Protein AF-A0A0M8Y3B2-F1 (afdb_monomer_lite)

Radius of gyration: 12.56 Å; chains: 1; bounding box: 33×25×32 Å

Secondary structure (DSSP, 8-state):
----TT-EEEE-SSHHHHHHHTTPPSSS-PEEEES-HHHHHHHTT-SSSEEEE------GGG-----

Sequence (67 aa):
AEVPDGGVVVLDAGAVTERLAARLPVDRGYTVVTNSVSVASVLAPRTDVVVHLIGGRLDRRAGGAGG

pLDDT: mean 81.87, std 15.33, range [37.03, 94.88]

Structure (mmCIF, N/CA/C/O backbone):
data_AF-A0A0M8Y3B2-F1
#
_entry.id   AF-A0A0M8Y3B2-F1
#
loop_
_atom_site.group_PDB
_atom_site.id
_atom_site.type_symbol
_atom_site.label_atom_id
_atom_site.label_alt_id
_atom_site.label_comp_id
_atom_site.label_asym_id
_atom_site.label_entity_id
_atom_site.label_seq_id
_atom_site.pdbx_PDB_ins_code
_atom_site.Cartn_x
_atom_site.Cartn_y
_atom_site.Cartn_z
_atom_site.occupancy
_atom_site.B_iso_or_equiv
_atom_site.auth_seq_id
_atom_site.auth_comp_id
_atom_site.auth_asym_id
_atom_site.auth_atom_id
_atom_site.pdbx_PDB_model_num
ATOM 1 N N . ALA A 1 1 ? 0.097 17.869 6.109 1.00 47.16 1 ALA A N 1
ATOM 2 C CA . ALA A 1 1 ? 0.445 16.757 5.204 1.00 47.16 1 ALA A CA 1
ATOM 3 C C . ALA A 1 1 ? -0.849 16.098 4.747 1.00 47.16 1 ALA A C 1
ATOM 5 O O . ALA A 1 1 ? -1.808 16.099 5.505 1.00 47.16 1 ALA A O 1
ATOM 6 N N . GLU A 1 2 ? -0.874 15.654 3.497 1.00 60.22 2 GLU A N 1
ATOM 7 C CA . GLU A 1 2 ? -1.959 15.836 2.517 1.00 60.22 2 GLU A CA 1
ATOM 8 C C . GLU A 1 2 ? -2.642 14.514 2.132 1.00 60.22 2 GLU A C 1
ATOM 10 O O . GLU A 1 2 ? -2.970 14.280 0.977 1.00 60.22 2 GLU A O 1
ATOM 15 N N . VAL A 1 3 ? -2.811 13.603 3.089 1.00 58.75 3 VAL A N 1
ATOM 16 C CA . VAL A 1 3 ? -3.636 12.412 2.866 1.00 58.75 3 VAL A CA 1
ATOM 17 C C . VAL A 1 3 ? -4.767 12.455 3.884 1.00 58.75 3 VAL A C 1
ATOM 19 O O . VAL A 1 3 ? -4.481 12.500 5.083 1.00 58.75 3 VAL A O 1
ATOM 22 N N . PRO A 1 4 ? -6.031 12.523 3.435 1.00 63.06 4 PRO A N 1
ATOM 23 C CA . PRO A 1 4 ? -7.166 12.508 4.340 1.00 63.06 4 PRO A CA 1
ATOM 24 C C . PRO A 1 4 ? -7.249 11.176 5.090 1.00 63.06 4 PRO A C 1
ATOM 26 O O . PRO A 1 4 ? -6.776 10.141 4.612 1.00 63.06 4 PRO A O 1
ATOM 29 N N . ASP A 1 5 ? -7.877 11.207 6.262 1.00 70.50 5 ASP A N 1
ATOM 30 C CA . ASP A 1 5 ? -8.234 9.994 6.996 1.00 70.50 5 ASP A CA 1
ATOM 31 C C . ASP A 1 5 ? -9.108 9.102 6.110 1.00 70.50 5 ASP A C 1
ATOM 33 O O . ASP A 1 5 ? -9.981 9.588 5.389 1.00 70.50 5 ASP A O 1
ATOM 37 N N . GLY A 1 6 ? -8.832 7.799 6.109 1.00 75.12 6 GLY A N 1
ATOM 38 C CA . GLY A 1 6 ? -9.456 6.843 5.195 1.00 75.12 6 GLY A CA 1
ATOM 39 C C . GLY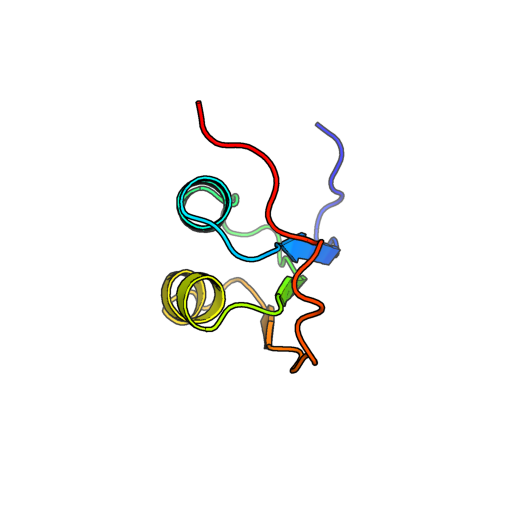 A 1 6 ? -8.999 6.973 3.737 1.00 75.12 6 GLY A C 1
ATOM 40 O O . GLY A 1 6 ? -9.643 6.429 2.843 1.00 75.12 6 GLY A O 1
ATOM 41 N N . GLY A 1 7 ? -7.928 7.726 3.467 1.00 85.44 7 GLY A N 1
ATOM 42 C CA . GLY A 1 7 ? -7.446 8.010 2.119 1.00 85.44 7 GLY A CA 1
ATOM 43 C C . GLY A 1 7 ? -6.814 6.814 1.400 1.00 85.44 7 GLY A C 1
ATOM 44 O O . GLY A 1 7 ? -6.395 5.821 2.005 1.00 85.44 7 GLY A O 1
ATOM 45 N N . VAL A 1 8 ? -6.707 6.940 0.076 1.00 90.00 8 VAL A N 1
ATOM 46 C CA . VAL A 1 8 ? -6.019 5.972 -0.787 1.00 90.00 8 VAL A CA 1
ATOM 47 C C . VAL A 1 8 ? -4.587 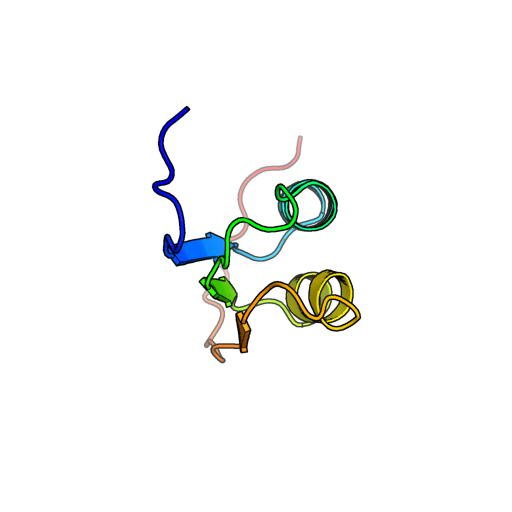6.437 -1.040 1.00 90.00 8 VAL A C 1
ATOM 49 O O . VAL A 1 8 ? -4.366 7.581 -1.434 1.00 90.00 8 VAL A O 1
ATOM 52 N N . VAL A 1 9 ? -3.616 5.543 -0.855 1.00 90.69 9 VAL A N 1
ATOM 53 C CA . VAL A 1 9 ? -2.194 5.791 -1.129 1.00 90.69 9 VAL A CA 1
ATOM 54 C C . VAL A 1 9 ? -1.697 4.783 -2.160 1.00 90.69 9 VAL A C 1
ATOM 56 O O . VAL A 1 9 ? -1.842 3.575 -1.977 1.00 90.69 9 VAL A O 1
ATOM 59 N N . VAL A 1 10 ? -1.082 5.269 -3.239 1.00 91.62 10 VAL A N 1
ATOM 60 C CA . VAL A 1 10 ? -0.459 4.412 -4.256 1.00 91.62 10 VAL A CA 1
ATOM 61 C C . VAL A 1 10 ? 1.040 4.334 -3.993 1.00 91.62 10 VAL A C 1
ATOM 63 O O . VAL A 1 10 ? 1.708 5.364 -3.914 1.00 91.62 10 VAL A O 1
ATOM 66 N N . LEU A 1 11 ? 1.566 3.118 -3.853 1.00 92.06 11 LEU A N 1
ATOM 67 C CA . LEU A 1 11 ? 2.979 2.853 -3.593 1.00 92.06 11 LEU A CA 1
ATOM 68 C C . LEU A 1 11 ? 3.574 1.971 -4.694 1.00 92.06 11 LEU A C 1
ATOM 70 O O . LEU A 1 11 ? 3.134 0.839 -4.897 1.00 92.06 11 LEU A O 1
ATOM 74 N N . ASP A 1 12 ? 4.597 2.477 -5.377 1.00 90.50 12 ASP A N 1
ATOM 75 C CA . ASP A 1 12 ? 5.338 1.733 -6.402 1.00 90.50 12 ASP A CA 1
ATOM 76 C C . ASP A 1 12 ? 6.395 0.787 -5.792 1.00 90.50 12 ASP A C 1
ATOM 78 O O . ASP A 1 12 ? 6.646 0.775 -4.584 1.00 90.50 12 ASP A O 1
ATOM 82 N N . ALA A 1 13 ? 7.048 -0.008 -6.630 1.00 87.88 13 ALA A N 1
ATOM 83 C CA . ALA A 1 13 ? 8.192 -0.815 -6.242 1.00 87.88 13 ALA A CA 1
ATOM 84 C C . ALA A 1 13 ? 9.424 0.046 -5.906 1.00 87.88 13 ALA A C 1
ATOM 86 O O . ALA A 1 13 ? 9.670 1.092 -6.503 1.00 87.88 13 ALA A O 1
ATOM 87 N N . GLY A 1 14 ? 10.244 -0.432 -4.965 1.00 88.00 14 GLY A N 1
ATOM 88 C CA . GLY A 1 14 ? 11.546 0.159 -4.654 1.00 88.00 14 GLY A CA 1
ATOM 89 C C . GLY A 1 14 ? 11.848 0.211 -3.160 1.00 88.00 14 GLY A C 1
ATOM 90 O O . GLY A 1 14 ? 10.961 0.392 -2.328 1.00 88.00 14 GLY A O 1
ATOM 91 N N . ALA A 1 15 ? 13.135 0.123 -2.818 1.00 87.62 15 ALA A N 1
ATOM 92 C CA . ALA A 1 15 ? 13.602 0.083 -1.429 1.00 87.62 15 ALA A CA 1
ATOM 93 C C . ALA A 1 15 ? 13.239 1.345 -0.620 1.00 87.62 15 ALA A C 1
ATOM 95 O O . ALA A 1 15 ? 13.074 1.287 0.599 1.00 87.62 15 ALA A O 1
ATOM 96 N N . VAL A 1 16 ? 13.107 2.502 -1.279 1.00 92.38 16 VAL A N 1
ATOM 97 C CA . VAL A 1 16 ? 12.639 3.737 -0.630 1.00 92.38 16 VAL A CA 1
ATOM 98 C C . VAL A 1 16 ? 11.151 3.631 -0.299 1.00 92.38 16 VAL A C 1
ATOM 100 O O . VAL A 1 16 ? 10.749 3.942 0.823 1.00 92.38 16 VAL A O 1
ATOM 103 N N . THR A 1 17 ? 10.349 3.135 -1.240 1.00 91.00 17 THR A N 1
ATOM 104 C CA . THR A 1 17 ? 8.905 2.971 -1.065 1.00 91.00 17 THR A CA 1
ATOM 105 C C . THR A 1 17 ? 8.575 1.926 -0.005 1.00 91.00 17 THR A C 1
ATOM 107 O O . THR A 1 17 ? 7.675 2.138 0.800 1.00 91.00 17 THR A O 1
ATOM 110 N N . GLU A 1 18 ? 9.348 0.845 0.084 1.00 91.44 18 GLU A N 1
ATOM 111 C CA . GLU A 1 18 ? 9.220 -0.150 1.157 1.00 91.44 18 GLU A CA 1
ATOM 112 C C . GLU A 1 18 ? 9.437 0.470 2.546 1.00 91.44 18 GLU A C 1
ATOM 114 O O . GLU A 1 18 ? 8.650 0.247 3.468 1.00 91.44 18 GLU A O 1
ATOM 119 N N . ARG A 1 19 ? 10.467 1.316 2.695 1.00 92.06 19 ARG A N 1
ATOM 120 C CA . ARG A 1 19 ? 10.726 2.043 3.951 1.00 92.06 19 ARG A CA 1
ATOM 121 C C . ARG A 1 19 ? 9.626 3.049 4.276 1.00 92.06 19 ARG A C 1
ATOM 123 O O . ARG A 1 19 ? 9.354 3.279 5.453 1.00 92.06 19 ARG A O 1
ATOM 130 N N . LEU A 1 20 ? 9.016 3.657 3.259 1.00 91.12 20 LEU A N 1
ATOM 131 C CA . LEU A 1 20 ? 7.866 4.542 3.431 1.00 91.12 20 LEU A CA 1
ATOM 132 C C . LEU A 1 20 ? 6.625 3.757 3.876 1.00 91.12 20 LEU A C 1
ATOM 134 O O . LEU A 1 20 ? 5.972 4.167 4.832 1.00 91.12 20 LEU A O 1
ATOM 138 N N . ALA A 1 21 ? 6.340 2.612 3.251 1.00 91.81 21 ALA A N 1
ATOM 139 C CA . ALA A 1 21 ? 5.223 1.736 3.605 1.00 91.81 21 ALA A CA 1
ATOM 140 C C . ALA A 1 21 ? 5.287 1.309 5.080 1.00 91.81 21 ALA A C 1
ATOM 142 O O . ALA A 1 21 ? 4.301 1.413 5.807 1.00 91.81 21 ALA A O 1
ATOM 143 N N . ALA A 1 22 ? 6.481 0.937 5.552 1.00 91.62 22 ALA A N 1
ATOM 144 C CA . ALA A 1 22 ? 6.724 0.581 6.950 1.00 91.62 22 ALA A CA 1
ATOM 145 C C . ALA A 1 22 ? 6.461 1.731 7.945 1.00 91.62 22 ALA A C 1
ATOM 147 O O . ALA A 1 22 ? 6.324 1.489 9.141 1.00 91.62 22 ALA A O 1
ATOM 148 N N . ARG A 1 23 ? 6.405 2.982 7.471 1.00 92.06 23 ARG A N 1
ATOM 149 C CA . ARG A 1 23 ? 6.199 4.194 8.280 1.00 92.06 23 ARG A CA 1
ATOM 150 C C . ARG A 1 23 ? 4.838 4.848 8.053 1.00 92.06 23 ARG A C 1
ATOM 152 O O . ARG A 1 23 ? 4.612 5.945 8.563 1.00 92.06 23 ARG A O 1
ATOM 159 N N . LEU A 1 24 ? 3.943 4.216 7.289 1.00 89.00 24 LEU A N 1
ATOM 160 C CA . LEU A 1 24 ? 2.586 4.724 7.110 1.00 89.00 24 LEU A CA 1
ATOM 161 C C . LEU A 1 24 ? 1.914 4.900 8.482 1.00 89.00 24 LEU A C 1
ATOM 163 O O . LEU A 1 24 ? 1.983 3.967 9.289 1.00 89.00 24 LEU A O 1
ATOM 167 N N . PRO A 1 25 ? 1.260 6.046 8.751 1.00 86.38 25 PRO A N 1
ATOM 168 C CA . PRO A 1 25 ? 0.601 6.275 10.031 1.00 86.38 25 PRO A CA 1
ATOM 169 C C . PRO A 1 25 ? -0.402 5.164 10.362 1.00 86.38 25 PRO A C 1
ATOM 171 O O . PRO A 1 25 ? -1.028 4.597 9.463 1.00 86.38 25 PRO A O 1
ATOM 174 N N . VAL A 1 26 ? -0.520 4.844 11.649 1.00 81.94 26 VAL A N 1
ATOM 175 C CA . VAL A 1 26 ? -1.474 3.853 12.166 1.00 81.94 26 VAL A CA 1
ATOM 176 C C . VAL A 1 26 ? -2.853 4.467 12.387 1.00 81.94 26 VAL A C 1
ATOM 178 O O . VAL A 1 26 ? -2.968 5.688 12.502 1.00 81.94 26 VAL A O 1
ATOM 181 N N . ASP A 1 27 ? -3.884 3.621 12.425 1.00 76.62 27 ASP A N 1
ATOM 182 C CA . ASP A 1 27 ? -5.261 3.965 12.830 1.00 76.62 27 ASP A CA 1
ATOM 183 C C . ASP A 1 27 ? -5.957 5.023 11.957 1.00 76.62 27 ASP A C 1
ATOM 185 O O . ASP A 1 27 ? -6.923 5.668 12.362 1.00 76.62 27 ASP A O 1
ATOM 189 N N . ARG A 1 28 ? -5.477 5.205 10.726 1.00 78.88 28 ARG A N 1
ATOM 190 C CA . ARG A 1 28 ? -6.048 6.146 9.749 1.00 78.88 28 ARG A CA 1
ATOM 191 C C . ARG A 1 28 ? -6.940 5.462 8.715 1.00 78.88 28 ARG A C 1
ATOM 193 O O . ARG A 1 28 ? -7.495 6.151 7.871 1.00 78.88 28 ARG A O 1
ATOM 200 N N . GLY A 1 29 ? -7.070 4.132 8.755 1.00 81.94 29 GLY A N 1
ATOM 201 C CA . GLY A 1 29 ? -7.920 3.369 7.833 1.00 81.94 29 GLY A CA 1
ATOM 202 C C . GLY A 1 29 ? -7.488 3.475 6.369 1.00 81.94 29 GLY A C 1
ATOM 203 O O . GLY A 1 29 ? -8.335 3.566 5.483 1.00 81.94 29 GLY A O 1
ATOM 204 N N . TYR A 1 30 ? -6.181 3.529 6.102 1.00 89.50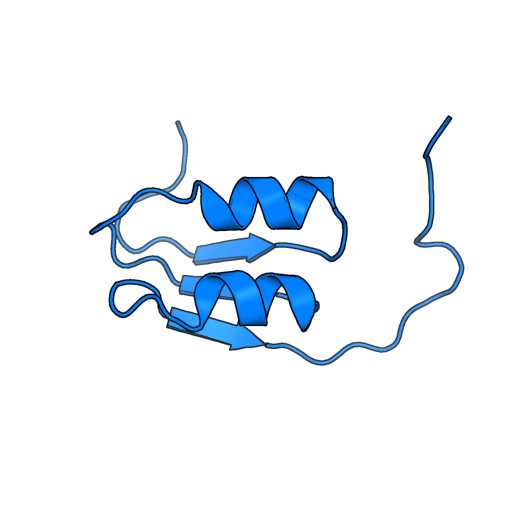 30 TYR A N 1
ATOM 205 C CA . TYR A 1 30 ? -5.687 3.720 4.740 1.00 89.50 30 TYR A CA 1
ATOM 206 C C . TYR A 1 30 ? -5.996 2.527 3.838 1.00 89.50 30 TYR A C 1
ATOM 208 O O . TYR A 1 30 ? -5.907 1.366 4.241 1.00 89.50 30 TYR A O 1
ATOM 216 N N . THR A 1 31 ? -6.257 2.832 2.570 1.00 92.75 31 THR A N 1
ATOM 217 C CA . THR A 1 31 ? -6.230 1.847 1.490 1.00 92.75 31 THR A CA 1
ATOM 218 C C . THR A 1 31 ? -4.944 2.029 0.694 1.00 92.75 31 THR A C 1
ATOM 220 O O . THR A 1 31 ? -4.722 3.076 0.091 1.00 92.75 31 THR A O 1
ATOM 223 N N . VAL A 1 32 ? -4.081 1.018 0.683 1.00 93.81 32 VAL A N 1
ATOM 224 C CA . VAL A 1 32 ? -2.833 1.023 -0.079 1.00 93.81 32 VAL A CA 1
ATOM 225 C C . VAL A 1 32 ? -3.004 0.217 -1.354 1.00 93.81 32 VAL A C 1
ATOM 227 O O . VAL A 1 32 ? -3.364 -0.956 -1.316 1.00 93.81 32 VAL A O 1
ATOM 230 N N . VAL A 1 33 ? -2.685 0.833 -2.487 1.00 94.69 33 VAL A N 1
ATOM 231 C CA . VAL A 1 33 ? -2.620 0.165 -3.788 1.00 94.69 33 VAL A CA 1
ATOM 232 C C . VAL A 1 33 ? -1.153 0.064 -4.196 1.00 94.69 33 VAL A C 1
ATOM 234 O O . VAL A 1 33 ? -0.457 1.075 -4.251 1.00 94.69 33 VAL A O 1
ATOM 237 N N . THR A 1 34 ? -0.656 -1.140 -4.473 1.00 93.44 34 THR A N 1
ATOM 238 C CA . THR A 1 34 ? 0.748 -1.345 -4.864 1.00 93.44 34 THR A CA 1
ATOM 239 C C . THR A 1 34 ? 0.898 -2.404 -5.942 1.00 93.44 34 THR A C 1
ATOM 241 O O . THR A 1 34 ? 0.117 -3.348 -5.997 1.00 93.44 34 THR A O 1
ATOM 244 N N . ASN A 1 35 ? 1.916 -2.263 -6.790 1.00 92.75 35 ASN A N 1
ATOM 245 C CA . ASN A 1 35 ? 2.337 -3.273 -7.765 1.00 92.75 35 ASN A CA 1
ATOM 246 C C . ASN A 1 35 ? 3.485 -4.170 -7.262 1.00 92.75 35 ASN A C 1
ATOM 248 O O . ASN A 1 35 ? 3.991 -5.009 -8.010 1.00 92.75 35 ASN A O 1
ATOM 252 N N . SER A 1 36 ? 3.916 -3.990 -6.011 1.00 92.19 36 SER A N 1
ATOM 253 C CA . SER A 1 36 ? 5.081 -4.655 -5.440 1.00 92.19 36 SER A CA 1
ATOM 254 C C . SER A 1 36 ? 4.675 -5.661 -4.373 1.00 92.19 36 SER A C 1
ATOM 256 O O . SER A 1 36 ? 4.077 -5.314 -3.353 1.00 92.19 36 SER A O 1
ATOM 258 N N . VAL A 1 37 ? 5.081 -6.917 -4.570 1.00 92.50 37 VAL A N 1
ATOM 259 C CA . VAL A 1 37 ? 4.918 -7.972 -3.560 1.00 92.50 37 VAL A CA 1
ATOM 260 C C . VAL A 1 37 ? 5.694 -7.626 -2.288 1.00 92.50 37 VAL A C 1
ATOM 262 O O . VAL A 1 37 ? 5.197 -7.886 -1.196 1.00 92.50 37 VAL A O 1
ATOM 265 N N . SER A 1 38 ? 6.866 -6.994 -2.396 1.00 93.06 38 SER A N 1
ATOM 266 C CA . SER A 1 38 ? 7.6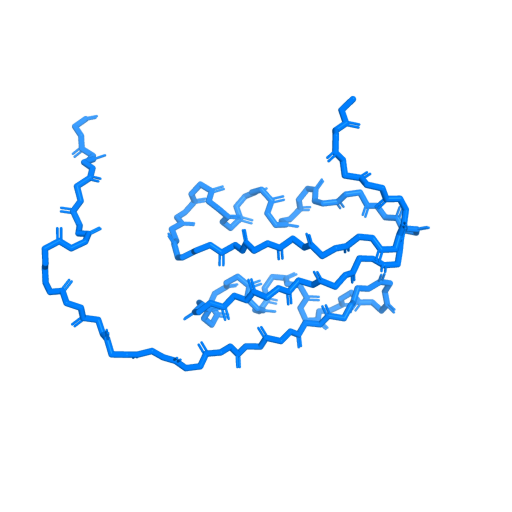59 -6.583 -1.231 1.00 93.06 38 SER A CA 1
ATOM 267 C C . SER A 1 38 ? 6.925 -5.545 -0.382 1.00 93.06 38 SER A C 1
ATOM 269 O O . SER A 1 38 ? 6.811 -5.711 0.830 1.00 93.06 38 SER A O 1
ATOM 271 N N . VAL A 1 39 ? 6.351 -4.513 -1.013 1.00 94.00 39 VAL A N 1
ATOM 272 C CA . VAL A 1 39 ? 5.554 -3.489 -0.313 1.00 94.00 39 VAL A CA 1
ATOM 273 C C . VAL A 1 39 ? 4.303 -4.113 0.306 1.00 94.00 39 VAL A C 1
ATOM 275 O O . VAL A 1 39 ? 4.009 -3.862 1.474 1.00 94.00 39 VAL A O 1
ATOM 278 N N . ALA A 1 40 ? 3.599 -4.972 -0.437 1.00 94.19 40 ALA A N 1
ATOM 279 C CA . ALA A 1 40 ? 2.437 -5.685 0.085 1.00 94.19 40 ALA A CA 1
ATOM 280 C C . ALA A 1 40 ? 2.803 -6.560 1.295 1.00 94.19 40 ALA A C 1
ATOM 282 O O . ALA A 1 40 ? 2.069 -6.582 2.275 1.00 94.19 40 ALA A O 1
ATOM 283 N N . SER A 1 41 ? 3.963 -7.218 1.266 1.00 94.69 41 SER A N 1
ATOM 284 C CA . SER A 1 41 ? 4.445 -8.078 2.354 1.00 94.69 41 SER A CA 1
ATOM 285 C C . SER A 1 41 ? 4.791 -7.288 3.616 1.00 94.69 41 SER A C 1
ATOM 287 O O . SER A 1 41 ? 4.532 -7.760 4.717 1.00 94.69 41 SER A O 1
ATOM 289 N N . VAL A 1 42 ? 5.328 -6.071 3.471 1.00 94.88 42 VAL A N 1
ATOM 290 C CA . VAL A 1 42 ? 5.575 -5.155 4.599 1.00 94.88 42 VAL A CA 1
ATOM 291 C C . VAL A 1 42 ? 4.267 -4.752 5.286 1.00 94.88 42 VAL A C 1
ATOM 293 O O . VAL A 1 42 ? 4.234 -4.603 6.506 1.00 94.88 42 VAL A O 1
ATOM 296 N N . LEU A 1 43 ? 3.188 -4.583 4.519 1.00 93.75 43 LEU A N 1
ATOM 297 C CA . LEU A 1 43 ? 1.891 -4.137 5.029 1.00 93.75 43 LEU A CA 1
ATOM 298 C C . LEU A 1 43 ? 0.953 -5.282 5.425 1.00 93.75 43 LEU A C 1
ATOM 300 O O . LEU A 1 43 ? 0.048 -5.058 6.216 1.00 93.75 43 LEU A O 1
ATOM 304 N N . ALA A 1 44 ? 1.172 -6.501 4.932 1.00 93.62 44 ALA A N 1
ATOM 305 C CA . ALA A 1 44 ? 0.317 -7.661 5.186 1.00 93.62 44 ALA A CA 1
ATOM 306 C C . ALA A 1 44 ? 0.059 -7.981 6.676 1.00 93.62 44 ALA A C 1
ATOM 308 O O . ALA A 1 44 ? -1.047 -8.419 6.988 1.00 93.62 44 ALA A O 1
ATOM 309 N N . PRO A 1 45 ? 1.005 -7.766 7.616 1.00 93.88 45 PRO A N 1
ATOM 310 C CA . PRO A 1 45 ? 0.745 -7.989 9.040 1.00 93.88 45 PRO A CA 1
ATOM 311 C C . PRO A 1 45 ? -0.161 -6.933 9.690 1.00 93.88 45 PRO A C 1
ATOM 313 O O . PRO A 1 45 ? -0.587 -7.120 10.828 1.00 93.88 45 PRO A O 1
ATOM 316 N N . ARG A 1 46 ? -0.413 -5.800 9.022 1.00 92.19 46 ARG A N 1
ATOM 317 C CA . ARG A 1 46 ? -1.200 -4.693 9.571 1.00 92.19 46 ARG A CA 1
ATOM 318 C C . ARG A 1 46 ? -2.690 -4.945 9.380 1.00 92.19 46 ARG A C 1
ATOM 320 O O . ARG A 1 46 ? -3.147 -5.187 8.270 1.00 92.19 46 ARG A O 1
ATOM 327 N N . THR A 1 47 ? -3.455 -4.825 10.460 1.00 90.69 47 THR A N 1
ATOM 328 C CA . THR A 1 47 ? -4.921 -4.970 10.444 1.00 90.69 47 THR A CA 1
ATOM 329 C C . THR A 1 47 ? -5.654 -3.643 10.248 1.00 90.69 47 THR A C 1
ATOM 331 O O . THR A 1 47 ? -6.865 -3.637 10.060 1.00 90.69 47 THR A O 1
ATOM 334 N N . ASP A 1 48 ? -4.938 -2.521 10.319 1.00 90.94 48 ASP A N 1
ATOM 335 C CA . ASP A 1 48 ? -5.465 -1.155 10.222 1.00 90.94 48 ASP A CA 1
ATOM 336 C C . ASP A 1 48 ? -5.371 -0.561 8.801 1.00 90.94 48 ASP A C 1
ATOM 338 O O . ASP A 1 48 ? -5.713 0.604 8.584 1.00 90.94 48 ASP A O 1
ATOM 342 N N . VAL A 1 49 ? -4.901 -1.357 7.832 1.00 92.12 49 VAL A N 1
ATOM 343 C CA . VAL A 1 49 ? -4.684 -0.961 6.435 1.00 92.12 49 VAL A CA 1
ATOM 344 C C . VAL A 1 49 ? -5.282 -2.011 5.503 1.00 92.12 49 VAL A C 1
ATOM 346 O O . VAL A 1 49 ? -5.078 -3.209 5.687 1.00 92.12 49 VAL A O 1
ATOM 349 N N . VAL A 1 50 ? -5.979 -1.567 4.459 1.00 93.38 50 VAL A N 1
ATOM 350 C CA . VAL A 1 50 ? -6.415 -2.435 3.357 1.00 93.38 50 VAL A CA 1
ATOM 351 C C . VAL A 1 50 ? -5.351 -2.410 2.268 1.00 93.38 50 VAL A C 1
ATOM 353 O O . VAL A 1 50 ? -4.942 -1.336 1.838 1.00 93.38 50 VAL A O 1
ATOM 356 N N . VAL A 1 51 ? -4.906 -3.576 1.797 1.00 93.50 51 VAL A N 1
ATOM 357 C CA . VAL A 1 51 ? -3.869 -3.676 0.760 1.00 93.50 51 VAL A CA 1
ATOM 358 C C . VAL A 1 51 ? -4.446 -4.287 -0.514 1.00 93.50 51 VAL A C 1
ATOM 360 O O . VAL A 1 51 ? -4.901 -5.429 -0.521 1.00 93.50 51 VAL A O 1
ATOM 363 N N . HIS A 1 52 ? -4.362 -3.545 -1.616 1.00 94.62 52 HIS A N 1
ATOM 364 C CA . HIS A 1 52 ? -4.628 -4.027 -2.965 1.00 94.62 52 HIS A CA 1
ATOM 365 C C . HIS A 1 52 ? -3.310 -4.208 -3.715 1.00 94.62 52 HIS A C 1
ATOM 367 O O . HIS A 1 52 ? -2.677 -3.239 -4.141 1.00 94.62 52 HIS A O 1
ATOM 373 N N . LEU A 1 53 ? -2.911 -5.466 -3.901 1.00 93.44 53 LEU A N 1
ATOM 374 C CA . LEU A 1 53 ? -1.825 -5.815 -4.807 1.00 93.44 53 LEU A CA 1
ATOM 375 C C . LEU A 1 53 ? -2.372 -5.870 -6.236 1.00 93.44 53 LEU A C 1
ATOM 377 O O . LEU A 1 53 ? -3.107 -6.787 -6.601 1.00 93.44 53 LEU A O 1
ATOM 381 N N . ILE A 1 54 ? -2.011 -4.881 -7.040 1.00 90.50 54 ILE A N 1
ATOM 382 C CA . ILE A 1 54 ? -2.330 -4.829 -8.463 1.00 90.50 54 ILE A CA 1
ATOM 383 C C . ILE A 1 54 ? -1.181 -5.440 -9.263 1.00 90.50 54 ILE 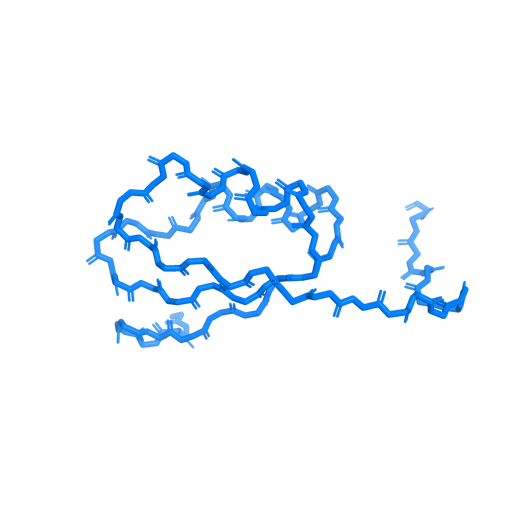A C 1
ATOM 385 O O . ILE A 1 54 ? -0.037 -5.012 -9.172 1.00 90.50 54 ILE A O 1
ATOM 389 N N . GLY A 1 55 ? -1.467 -6.463 -10.064 1.00 77.94 55 GLY A N 1
ATOM 390 C CA . GLY A 1 55 ? -0.478 -6.986 -11.008 1.00 77.94 55 GLY A CA 1
ATOM 391 C C . GLY A 1 55 ? -0.109 -5.943 -12.072 1.00 77.94 55 GLY A C 1
ATOM 392 O O . GLY A 1 55 ? -0.902 -5.057 -12.386 1.00 77.94 55 GLY A O 1
ATOM 393 N N . GLY A 1 56 ? 1.077 -6.066 -12.671 1.00 6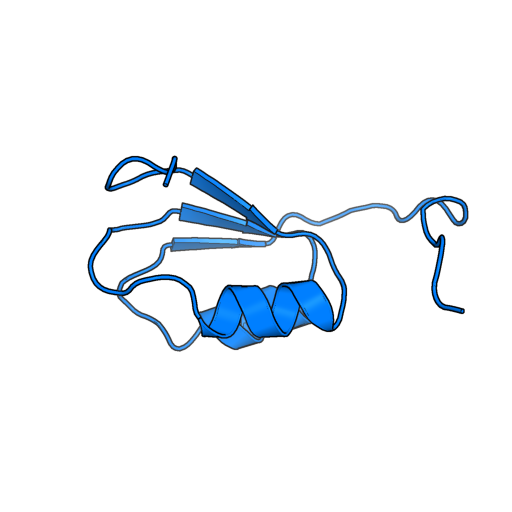7.19 56 GLY A N 1
ATOM 394 C CA . GLY A 1 56 ? 1.512 -5.187 -13.759 1.00 67.19 56 GLY A CA 1
ATOM 395 C C . GLY A 1 56 ? 2.447 -5.873 -14.755 1.00 67.19 56 GLY A C 1
ATOM 396 O O . GLY A 1 56 ? 3.167 -6.809 -14.412 1.00 67.19 56 GLY A O 1
ATOM 397 N N . ARG A 1 57 ? 2.448 -5.390 -16.006 1.00 61.34 57 ARG A N 1
ATOM 398 C CA . ARG A 1 57 ? 3.494 -5.668 -17.003 1.00 61.34 57 ARG A CA 1
ATOM 399 C C . ARG A 1 57 ? 4.540 -4.557 -16.901 1.00 61.34 57 ARG A C 1
ATOM 401 O O . ARG A 1 57 ? 4.228 -3.402 -17.163 1.00 61.34 57 ARG A O 1
ATOM 408 N N . LEU A 1 58 ? 5.760 -4.922 -16.518 1.00 56.28 58 LEU A N 1
ATOM 409 C CA . LEU A 1 58 ? 6.887 -4.002 -16.377 1.00 56.28 58 LEU A CA 1
ATOM 410 C C . LEU A 1 58 ? 7.437 -3.621 -17.761 1.00 56.28 58 LEU A C 1
ATOM 412 O O . LEU A 1 58 ? 7.869 -4.497 -18.512 1.00 56.28 58 LEU A O 1
ATOM 416 N N . ASP A 1 59 ? 7.452 -2.331 -18.091 1.00 56.81 59 ASP A N 1
ATOM 417 C CA . ASP A 1 59 ? 8.183 -1.826 -19.255 1.00 56.81 59 ASP A CA 1
ATOM 418 C C . ASP A 1 59 ? 9.608 -1.449 -18.821 1.00 56.81 59 ASP A C 1
ATOM 420 O O . ASP A 1 59 ? 9.807 -0.725 -17.842 1.00 56.81 59 ASP A O 1
ATOM 424 N N . ARG A 1 60 ? 10.624 -1.957 -19.529 1.00 54.16 60 ARG A N 1
ATOM 425 C CA . ARG A 1 60 ? 12.050 -1.901 -19.134 1.00 54.16 60 ARG A CA 1
ATOM 426 C C . ARG A 1 60 ? 12.585 -0.469 -18.946 1.00 54.16 60 ARG A C 1
ATOM 428 O O . ARG A 1 60 ? 13.656 -0.295 -18.375 1.00 54.16 60 ARG A O 1
ATOM 435 N N . ARG A 1 61 ? 11.859 0.557 -19.400 1.00 57.75 61 ARG A N 1
ATOM 436 C CA . ARG A 1 61 ? 12.248 1.973 -19.283 1.00 57.75 61 ARG A CA 1
ATOM 437 C C . ARG A 1 61 ? 11.873 2.644 -17.957 1.00 57.75 61 ARG A C 1
ATOM 439 O O . ARG A 1 61 ? 12.360 3.739 -17.712 1.00 57.75 61 ARG A O 1
ATOM 446 N N . ALA A 1 62 ? 11.069 2.015 -17.097 1.00 58.38 62 ALA A N 1
ATOM 447 C CA . ALA A 1 62 ? 10.680 2.600 -15.805 1.00 58.38 62 ALA A CA 1
ATOM 448 C C . ALA A 1 62 ? 11.774 2.517 -14.714 1.00 58.38 62 ALA A C 1
ATOM 450 O O . ALA A 1 62 ? 11.554 2.935 -13.583 1.00 58.38 62 ALA A O 1
ATOM 451 N N . GLY A 1 63 ? 12.964 1.998 -15.037 1.00 59.22 63 GLY A N 1
ATOM 452 C CA . GLY A 1 63 ? 14.116 1.989 -14.136 1.00 59.22 63 GLY A CA 1
ATOM 453 C C . GLY A 1 63 ? 15.048 3.178 -14.375 1.00 59.22 63 GLY A C 1
ATOM 454 O O . GLY A 1 63 ? 16.017 3.051 -15.117 1.00 59.22 63 GLY A O 1
ATOM 455 N N . GLY A 1 64 ? 14.792 4.315 -13.733 1.00 59.69 64 GLY A N 1
ATOM 456 C CA . GLY A 1 64 ? 15.752 5.420 -13.614 1.00 59.69 64 GLY A CA 1
ATOM 457 C C . GLY A 1 64 ? 15.457 6.200 -12.331 1.00 59.69 64 GLY A C 1
ATOM 458 O O . GLY A 1 64 ? 14.301 6.487 -12.065 1.00 59.69 64 GLY A O 1
ATOM 459 N N . ALA A 1 65 ? 16.394 6.546 -11.454 1.00 53.94 65 ALA A N 1
ATOM 460 C CA . ALA A 1 65 ? 17.845 6.471 -11.482 1.00 53.94 65 ALA A CA 1
ATOM 461 C C . ALA A 1 65 ? 18.346 6.181 -10.055 1.00 53.94 65 ALA A C 1
ATOM 463 O O . ALA A 1 65 ? 17.780 6.676 -9.082 1.00 53.94 65 ALA A O 1
ATOM 464 N N . GLY A 1 66 ? 19.413 5.397 -9.946 1.00 53.38 66 GLY A N 1
ATOM 465 C CA . GLY A 1 66 ? 20.227 5.285 -8.741 1.00 53.38 66 GLY A CA 1
ATOM 466 C C . GLY A 1 66 ? 21.679 5.467 -9.154 1.00 53.38 66 GLY A C 1
ATOM 467 O O . GLY A 1 66 ? 22.281 4.530 -9.675 1.00 53.38 66 GLY A O 1
ATOM 468 N N . GLY A 1 67 ? 22.173 6.693 -8.999 1.00 37.03 67 GLY A N 1
ATOM 469 C CA . GLY A 1 67 ? 23.588 7.014 -8.838 1.00 37.03 67 GLY A CA 1
ATOM 470 C C . GLY A 1 67 ? 23.814 7.439 -7.397 1.00 37.03 67 GLY A C 1
ATOM 471 O O . GLY A 1 67 ? 22.854 7.995 -6.813 1.00 37.03 67 GLY A O 1
#

Foldseek 3Di:
DDAAQLGEDEAEDDPVSLVVLLVPDFQSQYEYEYCDPSSCVSCVVPPSYHYHHDHDDDDPPPDDDDD